Protein AF-A0A520KC39-F1 (afdb_monomer)

Foldseek 3Di:
DDPVVVVVVVVVVVVVVVVVVLVVVLVVLVVVLVVCVVVVNDPDDPCPVVVVLVVQCVVCVVVVHHSPVSVVVVVVSVVVSVVSSVVVD

Solvent-accessible surface area (backbone atoms only — not comparable to full-atom values): 5102 Å² total; per-residue (Å²): 135,58,71,68,57,50,55,51,53,51,50,58,48,53,54,50,52,50,51,54,51,50,54,53,51,48,55,52,47,53,52,50,45,53,50,30,64,76,68,70,49,74,94,76,60,89,64,53,66,59,53,51,51,50,54,51,35,56,54,25,51,76,70,79,38,70,36,68,66,53,49,53,52,48,49,55,54,51,49,54,48,52,53,56,48,58,79,71,110

Mean predicted aligned error: 4.17 Å

Radius of gyration: 16.73 Å; Cα contacts (8 Å, |Δi|>4): 32; chains: 1; bounding box: 36×27×46 Å

Secondary structure (DSSP, 8-state):
--HHHHHHHHHHHHHHHHHHHHHHHHHHHHHHHHHHHHHT--S--TTHHHHHHHHHHHHHHHTT--HHHHHHHHHHHHHHHHHHHHHT-

Nearest PDB structures (foldseek):
  1ecm-assembly1_A  TM=9.494E-01  e=1.579E-03  Escherichia coli
  5vht-assembly1_B  TM=9.258E-01  e=2.872E-03  Escherichia coli K-12
  3rmi-assembly1_A-2  TM=8.987E-01  e=3.505E-03  Bartonella henselae str. Houston-1
  8pni-assembly1_B  TM=8.717E-01  e=4.793E-01  Pseudomonas aeruginosa

Sequence (89 aa):
MNELDRLRSEINGLDRDLIDILARRMRCVERIAEVKRNEGTPTHVPGREDAVRRAWADESERRGLDPRPMLSILDTILEMSKQRQEEMR

pLDDT: mean 91.85, std 9.24, range [63.41, 98.62]

Structure (mmCIF, N/CA/C/O backbone):
data_AF-A0A520KC39-F1
#
_entry.id   AF-A0A520KC39-F1
#
loop_
_atom_site.group_PDB
_atom_site.id
_atom_site.type_symbol
_atom_site.label_atom_id
_atom_site.label_alt_id
_atom_site.label_comp_id
_atom_site.label_asym_id
_atom_site.label_entity_id
_atom_site.label_seq_id
_atom_site.pdbx_PDB_ins_code
_atom_site.Cartn_x
_atom_site.Cartn_y
_atom_site.Cartn_z
_atom_site.occupancy
_atom_site.B_iso_or_equiv
_atom_site.auth_seq_id
_atom_site.auth_comp_id
_atom_site.auth_asym_id
_atom_site.auth_atom_id
_atom_site.pdbx_PDB_model_num
ATOM 1 N N . MET A 1 1 ? 13.137 10.544 -28.981 1.00 75.62 1 MET A N 1
ATOM 2 C CA . MET A 1 1 ? 12.717 9.778 -27.791 1.00 75.62 1 MET A CA 1
ATOM 3 C C . MET A 1 1 ? 12.973 8.311 -28.071 1.00 75.62 1 MET A C 1
ATOM 5 O O . MET A 1 1 ? 12.434 7.809 -29.055 1.00 75.62 1 MET A O 1
ATOM 9 N N . ASN A 1 2 ? 13.859 7.683 -27.301 1.00 95.75 2 ASN A N 1
ATOM 10 C CA . ASN A 1 2 ? 14.227 6.276 -27.491 1.00 95.75 2 ASN A CA 1
ATOM 11 C C . ASN A 1 2 ? 13.239 5.348 -26.747 1.00 95.75 2 A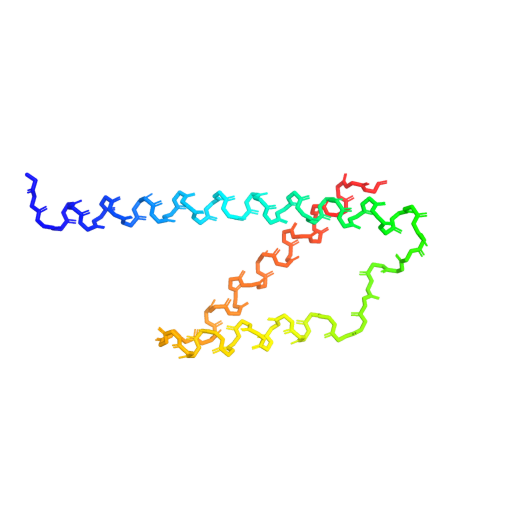SN A C 1
ATOM 13 O O . ASN A 1 2 ? 12.311 5.814 -26.086 1.00 95.75 2 ASN A O 1
ATOM 17 N N . GLU A 1 3 ? 13.405 4.035 -26.889 1.00 96.56 3 GLU A N 1
ATOM 18 C CA . GLU A 1 3 ? 12.540 3.040 -26.239 1.00 96.56 3 GLU A CA 1
ATOM 19 C C . GLU A 1 3 ? 12.622 3.091 -24.704 1.00 96.56 3 GLU A C 1
ATOM 21 O O . GLU A 1 3 ? 11.597 3.019 -24.030 1.00 96.56 3 GLU A O 1
ATOM 26 N N . LEU A 1 4 ? 13.815 3.332 -24.152 1.00 97.75 4 LEU A N 1
ATOM 27 C CA . LEU A 1 4 ? 14.021 3.491 -22.711 1.00 97.75 4 LEU A CA 1
ATOM 28 C C . LEU A 1 4 ? 13.223 4.675 -22.140 1.00 97.75 4 LEU A C 1
ATOM 30 O O . LEU A 1 4 ? 12.620 4.558 -21.074 1.00 97.75 4 LEU A O 1
ATOM 34 N N . ASP A 1 5 ? 13.185 5.803 -22.849 1.00 98.00 5 ASP A N 1
ATOM 35 C CA . ASP A 1 5 ? 12.420 6.986 -22.448 1.00 98.00 5 ASP A CA 1
ATOM 36 C C . ASP A 1 5 ? 10.912 6.692 -22.418 1.00 98.00 5 ASP A C 1
ATOM 38 O O . ASP A 1 5 ? 10.204 7.167 -21.528 1.00 98.00 5 ASP A O 1
ATOM 42 N N . ARG A 1 6 ? 10.416 5.881 -23.364 1.00 98.00 6 ARG A N 1
ATOM 43 C CA . ARG A 1 6 ? 9.002 5.474 -23.414 1.00 98.00 6 ARG A CA 1
ATOM 44 C C . ARG A 1 6 ? 8.635 4.589 -22.227 1.00 98.00 6 ARG A C 1
ATOM 46 O O . ARG A 1 6 ? 7.664 4.893 -21.544 1.00 98.00 6 ARG A O 1
ATOM 53 N N . LEU A 1 7 ? 9.444 3.569 -21.936 1.00 98.50 7 LEU A N 1
ATOM 54 C CA . LEU A 1 7 ? 9.221 2.669 -20.796 1.00 98.50 7 LEU A CA 1
ATOM 55 C C . LEU A 1 7 ? 9.273 3.416 -19.456 1.00 98.50 7 LEU A C 1
ATOM 57 O O . LEU A 1 7 ? 8.463 3.175 -18.568 1.00 98.50 7 LEU A O 1
ATOM 61 N N . ARG A 1 8 ? 10.181 4.387 -19.312 1.00 98.25 8 ARG A N 1
ATOM 62 C CA . ARG A 1 8 ? 10.217 5.254 -18.122 1.00 98.25 8 ARG A CA 1
ATOM 63 C C . ARG A 1 8 ? 8.963 6.115 -17.994 1.00 98.25 8 ARG A C 1
ATOM 65 O O . ARG A 1 8 ? 8.470 6.316 -16.889 1.00 98.25 8 ARG A O 1
ATOM 72 N N . SER A 1 9 ? 8.444 6.627 -19.108 1.00 98.19 9 SER A N 1
ATOM 73 C CA . SER A 1 9 ? 7.190 7.384 -19.111 1.00 98.19 9 SER A CA 1
ATOM 74 C C . SER A 1 9 ? 5.999 6.518 -18.693 1.00 98.19 9 SER A C 1
ATOM 76 O O . SER A 1 9 ? 5.145 6.987 -17.942 1.00 98.19 9 SER A O 1
ATOM 78 N N . GLU A 1 10 ? 5.982 5.255 -19.120 1.00 98.44 10 GLU A N 1
ATOM 79 C CA . GLU A 1 10 ? 4.982 4.270 -18.711 1.00 98.44 10 GLU A CA 1
ATOM 80 C C . GLU A 1 10 ? 5.046 3.986 -17.204 1.00 98.44 10 GLU A C 1
ATOM 82 O O . GLU A 1 10 ? 4.022 4.098 -16.534 1.00 98.44 10 GLU A O 1
ATOM 87 N N . ILE A 1 11 ? 6.241 3.746 -16.646 1.00 98.44 11 ILE A N 1
ATOM 88 C CA . ILE A 1 11 ? 6.438 3.581 -15.192 1.00 98.44 11 ILE A CA 1
ATOM 89 C C . ILE A 1 11 ? 5.911 4.799 -14.429 1.00 98.44 11 ILE A C 1
ATOM 91 O O . ILE A 1 11 ? 5.119 4.646 -13.507 1.00 98.44 11 ILE A O 1
ATOM 95 N N . ASN A 1 12 ? 6.244 6.015 -14.870 1.00 98.44 12 ASN A N 1
ATOM 96 C CA . ASN A 1 12 ? 5.731 7.234 -14.239 1.00 98.44 12 ASN A CA 1
ATOM 97 C C . ASN A 1 12 ? 4.194 7.333 -14.293 1.00 98.44 12 ASN A C 1
ATOM 99 O O . ASN A 1 12 ? 3.585 8.000 -13.458 1.00 98.44 12 ASN A O 1
ATOM 103 N N . GLY A 1 13 ? 3.560 6.747 -15.313 1.00 98.62 13 GLY A N 1
ATOM 104 C CA . GLY A 1 13 ? 2.107 6.611 -15.395 1.00 98.62 13 GLY A CA 1
ATOM 105 C C . GLY A 1 13 ? 1.573 5.657 -14.334 1.00 98.62 13 GLY A C 1
ATOM 106 O O . GLY A 1 13 ? 0.718 6.052 -13.546 1.00 98.62 13 GLY A O 1
ATOM 107 N N . LEU A 1 14 ? 2.149 4.458 -14.263 1.00 98.62 14 LEU A N 1
ATOM 108 C CA . LEU A 1 14 ? 1.796 3.446 -13.268 1.00 98.62 14 LEU A CA 1
ATOM 109 C C . LEU A 1 14 ? 1.983 3.961 -11.835 1.00 98.62 14 LEU A C 1
ATOM 111 O O . LEU A 1 14 ? 1.129 3.722 -10.986 1.00 98.62 14 LEU A O 1
ATOM 115 N N . ASP A 1 15 ? 3.041 4.725 -11.568 1.00 98.50 15 ASP A N 1
ATOM 116 C CA . ASP A 1 15 ? 3.292 5.319 -10.252 1.00 98.50 15 ASP A CA 1
ATOM 117 C C . ASP A 1 15 ? 2.190 6.309 -9.845 1.00 98.50 15 ASP A C 1
ATOM 119 O O . ASP A 1 15 ? 1.748 6.316 -8.693 1.00 98.50 15 ASP A O 1
ATOM 123 N N . ARG A 1 16 ? 1.690 7.120 -10.789 1.00 98.56 16 ARG A N 1
ATOM 124 C CA . ARG A 1 16 ? 0.541 8.007 -10.536 1.00 98.56 16 ARG A CA 1
ATOM 125 C C . ARG A 1 16 ? -0.724 7.205 -10.249 1.00 98.56 16 ARG A C 1
ATOM 127 O O . ARG A 1 16 ? -1.418 7.502 -9.277 1.00 98.56 16 ARG A O 1
ATOM 134 N N . ASP A 1 17 ? -0.976 6.160 -11.031 1.00 98.56 17 ASP A N 1
ATOM 135 C CA . ASP A 1 17 ? -2.142 5.295 -10.842 1.00 98.56 17 ASP A CA 1
ATOM 136 C C . ASP A 1 17 ? -2.103 4.590 -9.474 1.00 98.56 17 ASP A C 1
ATOM 138 O O . ASP A 1 17 ? -3.126 4.485 -8.790 1.00 98.56 17 ASP A O 1
ATOM 142 N N . LEU A 1 18 ? -0.921 4.154 -9.024 1.00 98.00 18 LEU A N 1
ATOM 143 C CA . LEU A 1 18 ? -0.723 3.578 -7.692 1.00 98.00 18 LEU A CA 1
ATOM 144 C C . LEU A 1 18 ? -1.072 4.580 -6.586 1.00 98.00 18 LEU A C 1
ATOM 146 O O . LEU A 1 18 ? -1.796 4.226 -5.649 1.00 98.00 18 LEU A O 1
ATOM 150 N N . ILE A 1 19 ? -0.613 5.829 -6.698 1.00 98.12 19 ILE A N 1
ATOM 151 C CA . ILE A 1 19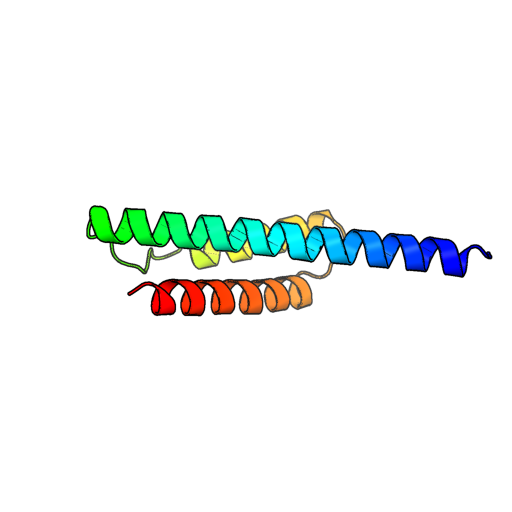 ? -0.937 6.893 -5.735 1.00 98.12 19 ILE A CA 1
ATOM 152 C C . ILE A 1 19 ? -2.452 7.138 -5.692 1.00 98.12 19 ILE A C 1
ATOM 154 O O . ILE A 1 19 ? -3.037 7.195 -4.604 1.00 98.12 19 ILE A O 1
ATOM 158 N N . ASP A 1 20 ? -3.114 7.203 -6.847 1.00 98.44 20 ASP A N 1
ATOM 159 C CA . ASP A 1 20 ? -4.562 7.411 -6.932 1.00 98.44 20 ASP A CA 1
ATOM 160 C C . ASP A 1 20 ? -5.357 6.256 -6.307 1.00 98.44 20 ASP A C 1
ATOM 162 O O . ASP A 1 20 ? -6.343 6.473 -5.585 1.00 98.44 20 ASP A O 1
ATOM 166 N N . ILE A 1 21 ? -4.922 5.012 -6.530 1.00 98.25 21 ILE A N 1
ATOM 167 C CA . ILE A 1 21 ? -5.506 3.820 -5.904 1.00 98.25 21 ILE A CA 1
ATOM 168 C C . ILE A 1 21 ? -5.348 3.881 -4.383 1.00 98.25 21 ILE A C 1
ATOM 170 O O . ILE A 1 21 ? -6.318 3.639 -3.655 1.00 98.25 21 ILE A O 1
ATOM 174 N N . LEU A 1 22 ? -4.163 4.233 -3.882 1.00 97.44 22 LEU A N 1
ATOM 175 C CA . LEU A 1 22 ? -3.909 4.345 -2.446 1.00 97.44 22 LEU A CA 1
ATOM 176 C C . LEU A 1 22 ? -4.748 5.456 -1.806 1.00 97.44 22 LEU A C 1
ATOM 178 O O . LEU A 1 22 ? -5.360 5.230 -0.760 1.00 97.44 22 LEU A O 1
ATOM 182 N N . ALA A 1 23 ? -4.879 6.610 -2.462 1.00 97.56 23 ALA A N 1
ATOM 183 C CA . ALA A 1 23 ? -5.739 7.697 -2.000 1.00 97.56 23 ALA A CA 1
ATOM 184 C C . ALA A 1 23 ? -7.213 7.261 -1.916 1.00 97.56 23 ALA A C 1
ATOM 186 O O . ALA A 1 23 ? -7.896 7.525 -0.923 1.00 97.56 23 ALA A O 1
ATOM 187 N N . ARG A 1 24 ? -7.714 6.540 -2.929 1.00 97.94 24 ARG A N 1
ATOM 188 C CA . ARG A 1 24 ? -9.064 5.945 -2.904 1.00 97.94 24 ARG A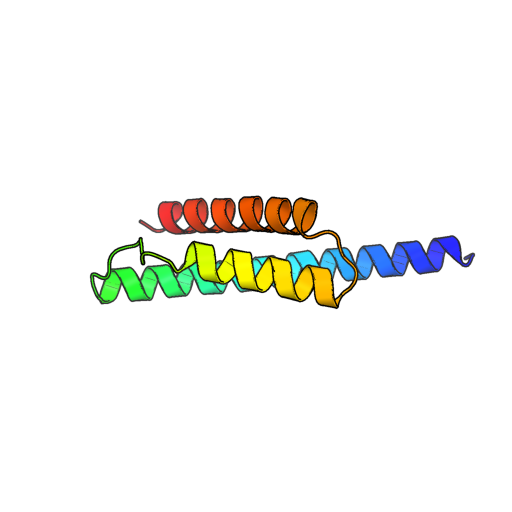 CA 1
ATOM 189 C C . ARG A 1 24 ? -9.220 4.939 -1.768 1.00 97.94 24 ARG A C 1
ATOM 191 O O . ARG A 1 24 ? -10.249 4.941 -1.094 1.00 97.94 24 ARG A O 1
ATOM 198 N N . ARG A 1 25 ? -8.207 4.103 -1.533 1.00 97.12 25 ARG A N 1
ATOM 199 C CA . ARG A 1 25 ? -8.197 3.130 -0.437 1.00 97.12 25 ARG A CA 1
ATOM 200 C C . ARG A 1 25 ? -8.289 3.823 0.925 1.00 97.12 25 ARG A C 1
ATOM 202 O O . ARG A 1 25 ? -9.047 3.352 1.766 1.00 97.12 25 ARG A O 1
ATOM 209 N N . MET A 1 26 ? -7.584 4.938 1.135 1.00 96.44 26 MET A N 1
ATOM 210 C CA . MET A 1 26 ? -7.671 5.708 2.386 1.00 96.44 26 MET A CA 1
ATOM 211 C C . MET A 1 26 ? -9.063 6.311 2.598 1.00 96.44 26 MET A C 1
ATOM 213 O O . MET A 1 26 ? -9.609 6.181 3.686 1.00 96.44 26 MET A O 1
ATOM 217 N N . ARG A 1 27 ? -9.717 6.832 1.550 1.00 96.19 27 ARG A N 1
ATOM 218 C CA . ARG A 1 27 ? -11.122 7.282 1.656 1.00 96.19 27 ARG A CA 1
ATOM 219 C C . ARG A 1 27 ? -12.080 6.159 2.064 1.00 96.19 27 ARG A C 1
ATOM 221 O O . ARG A 1 27 ? -13.051 6.389 2.780 1.00 96.19 27 ARG A O 1
ATOM 228 N N . CYS A 1 28 ? -11.826 4.922 1.633 1.00 95.38 28 CYS A N 1
ATOM 229 C CA . CYS A 1 28 ? -12.591 3.770 2.120 1.00 95.38 28 CYS A CA 1
ATOM 230 C C . CYS A 1 28 ? -12.331 3.494 3.607 1.00 95.38 28 CYS A C 1
ATOM 232 O O . CYS A 1 28 ? -13.266 3.156 4.326 1.00 95.38 28 CYS A O 1
ATOM 234 N N . VAL A 1 29 ? -11.087 3.644 4.070 1.00 92.94 29 VAL A N 1
ATOM 235 C CA . VAL A 1 29 ? -10.731 3.510 5.492 1.00 92.94 29 VAL A CA 1
ATOM 236 C C . VAL A 1 29 ? -11.459 4.556 6.340 1.00 92.94 29 VAL A C 1
ATOM 238 O O . VAL A 1 29 ? -12.018 4.199 7.373 1.00 92.94 29 VAL A O 1
ATOM 241 N N . GLU A 1 30 ? -11.529 5.804 5.876 1.00 92.56 30 GLU A N 1
ATOM 242 C CA . GLU A 1 30 ? -12.252 6.894 6.547 1.00 92.56 30 GLU A CA 1
ATOM 243 C C . GLU A 1 30 ? -13.744 6.557 6.720 1.00 92.56 30 GLU A C 1
ATOM 245 O O . GLU A 1 30 ? -14.283 6.607 7.826 1.00 92.56 30 GLU A O 1
ATOM 250 N N . ARG A 1 31 ? -14.390 6.078 5.651 1.00 93.06 31 ARG A N 1
ATOM 251 C CA . ARG A 1 31 ? -15.792 5.624 5.691 1.00 93.06 31 ARG A CA 1
ATOM 252 C C . ARG A 1 31 ? -16.001 4.423 6.615 1.00 93.06 31 ARG A C 1
ATOM 254 O O . ARG A 1 31 ? -17.012 4.343 7.304 1.00 93.06 31 ARG A O 1
ATOM 261 N N . ILE A 1 32 ? -15.057 3.477 6.652 1.00 89.56 32 ILE A N 1
ATOM 262 C CA . ILE A 1 32 ? -15.106 2.348 7.597 1.00 89.56 32 ILE A CA 1
ATOM 263 C C . ILE A 1 32 ? -15.022 2.859 9.040 1.00 89.56 32 ILE A C 1
ATOM 265 O O . ILE A 1 32 ? -15.722 2.336 9.906 1.00 89.56 32 ILE A O 1
ATOM 269 N N . ALA A 1 33 ? -14.191 3.869 9.308 1.00 87.94 33 ALA A N 1
ATOM 270 C CA . ALA A 1 33 ? -14.081 4.478 10.630 1.00 87.94 33 ALA A CA 1
ATOM 271 C C . ALA A 1 33 ? -15.411 5.113 11.067 1.00 87.94 33 ALA A C 1
ATOM 273 O O . ALA A 1 33 ? -15.858 4.882 12.189 1.00 87.94 33 ALA A O 1
ATOM 274 N N . GLU A 1 34 ? -16.072 5.851 10.170 1.00 89.19 34 GLU A N 1
ATOM 275 C CA . GLU A 1 34 ? -17.401 6.434 10.401 1.00 89.19 34 GLU A CA 1
ATOM 276 C C . GLU A 1 34 ? -18.452 5.375 10.743 1.00 89.19 34 GLU A C 1
ATOM 278 O O . GLU A 1 34 ? -19.153 5.507 11.745 1.00 89.19 34 GLU A O 1
ATOM 283 N N . VAL A 1 35 ? -18.521 4.295 9.957 1.00 89.38 35 VAL A N 1
ATOM 284 C CA . VAL A 1 35 ? -19.449 3.181 10.207 1.00 89.38 35 VAL A CA 1
ATOM 285 C C . VAL A 1 35 ? -19.183 2.551 11.576 1.00 89.38 35 VAL A C 1
ATOM 287 O O . VAL A 1 35 ? -20.105 2.416 12.377 1.00 89.38 35 VAL A O 1
ATOM 290 N N . LYS A 1 36 ? -17.918 2.250 11.901 1.00 82.75 36 LYS A N 1
ATOM 291 C CA . LYS A 1 36 ? -17.545 1.669 13.202 1.00 82.75 36 LYS A CA 1
ATOM 292 C C . LYS A 1 36 ? -17.915 2.572 14.379 1.00 82.75 36 LYS A C 1
ATOM 294 O O . LYS A 1 36 ? -18.365 2.054 15.398 1.00 82.75 36 LYS A O 1
ATOM 299 N N . ARG A 1 37 ? -17.741 3.896 14.249 1.00 81.69 37 ARG A N 1
ATOM 300 C CA . ARG A 1 37 ? -18.153 4.868 15.278 1.00 81.69 37 ARG A CA 1
ATOM 301 C C . ARG A 1 37 ? -19.664 4.847 15.493 1.00 81.69 37 ARG A C 1
ATOM 303 O O . ARG A 1 37 ? -20.100 4.807 16.637 1.00 81.69 37 ARG A O 1
ATOM 310 N N . ASN A 1 38 ? -20.443 4.832 14.412 1.00 82.88 38 ASN A N 1
ATOM 311 C CA . ASN A 1 38 ? -21.906 4.837 14.487 1.00 82.88 38 ASN A CA 1
ATOM 312 C C . ASN A 1 38 ? -22.474 3.527 15.057 1.00 82.88 38 ASN A C 1
ATOM 314 O O . ASN A 1 38 ? -23.475 3.550 15.765 1.00 82.88 38 ASN A O 1
ATOM 318 N N . GLU A 1 39 ? -21.834 2.393 14.765 1.00 84.19 39 GLU A N 1
ATOM 319 C CA . GLU A 1 39 ? -22.289 1.059 15.183 1.00 84.19 39 GLU A CA 1
ATOM 320 C C . GLU A 1 39 ? -21.674 0.581 16.513 1.00 84.19 39 GLU A C 1
ATOM 322 O O . GLU A 1 39 ? -22.026 -0.490 16.999 1.00 84.19 39 GLU A O 1
ATOM 327 N N . GLY A 1 40 ? -20.732 1.330 17.102 1.00 71.19 40 GLY A N 1
ATOM 328 C CA . GLY A 1 40 ? -20.014 0.920 18.318 1.00 71.19 40 GLY A CA 1
ATOM 329 C C . GLY A 1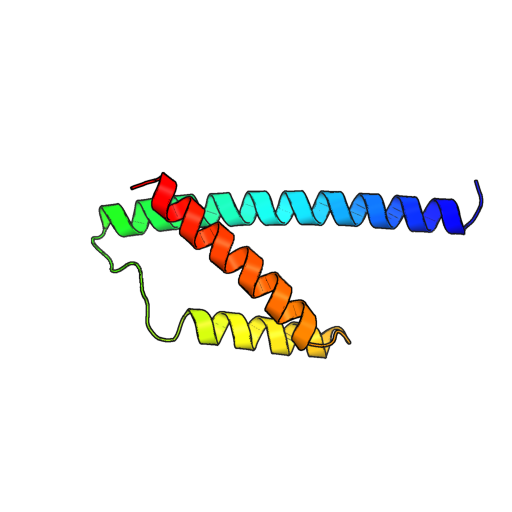 40 ? -19.139 -0.331 18.139 1.00 71.19 40 GLY A C 1
ATOM 330 O O . GLY A 1 40 ? -18.791 -0.995 19.116 1.00 71.19 40 GLY A O 1
ATOM 331 N N . THR A 1 41 ? -18.788 -0.678 16.896 1.00 69.88 41 THR A N 1
ATOM 332 C CA . THR A 1 41 ? -18.064 -1.917 16.579 1.00 69.88 41 THR A CA 1
ATOM 333 C C . THR A 1 41 ? -16.570 -1.772 16.905 1.00 69.88 41 THR A C 1
ATOM 335 O O . THR A 1 41 ? -15.952 -0.776 16.509 1.00 69.88 41 THR A O 1
ATOM 338 N N . PRO A 1 42 ? -15.937 -2.761 17.573 1.00 66.50 42 PRO A N 1
ATOM 339 C CA . PRO A 1 42 ? -14.511 -2.719 17.876 1.00 66.50 42 PRO A CA 1
ATOM 340 C C . PRO A 1 42 ? -13.645 -2.495 16.632 1.00 66.50 42 PRO A C 1
ATOM 342 O O . PRO A 1 42 ? -13.893 -3.029 15.550 1.00 66.50 42 PRO A O 1
ATOM 345 N N . THR A 1 43 ? -12.563 -1.727 16.791 1.00 63.41 43 THR A N 1
ATOM 346 C CA . THR A 1 43 ? -11.625 -1.448 15.690 1.00 6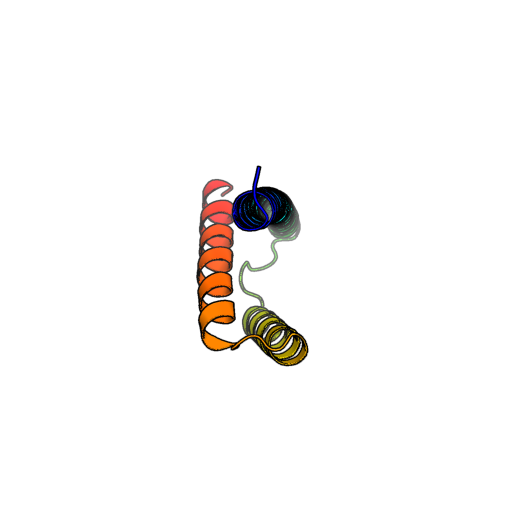3.41 43 THR A CA 1
ATOM 347 C C . THR A 1 43 ? -10.936 -2.728 15.193 1.00 63.41 43 THR A C 1
ATOM 349 O O . THR A 1 43 ? -10.630 -2.821 14.000 1.00 63.41 43 THR A O 1
ATOM 352 N N . HIS A 1 44 ? -10.758 -3.716 16.078 1.00 66.19 44 HIS A N 1
ATOM 353 C CA . HIS A 1 44 ? -10.087 -4.985 15.820 1.00 66.19 44 HIS A CA 1
ATOM 354 C C . HIS A 1 44 ? -11.094 -6.109 15.538 1.00 66.19 44 HIS A C 1
ATOM 356 O O . HIS A 1 44 ? -11.865 -6.495 16.414 1.00 66.19 44 HIS A O 1
ATOM 362 N N . VAL A 1 45 ? -11.055 -6.650 14.318 1.00 67.81 45 VAL A N 1
ATOM 363 C CA . VAL A 1 45 ? -11.756 -7.887 13.950 1.00 67.81 45 VAL A CA 1
ATOM 364 C C . VAL A 1 45 ? -10.703 -8.993 13.864 1.00 67.81 45 VAL A C 1
ATOM 366 O O . VAL A 1 45 ? -9.881 -8.951 12.938 1.00 67.81 45 VAL A O 1
ATOM 369 N N . PRO A 1 46 ? -10.690 -9.959 14.802 1.00 68.00 46 PRO A N 1
ATOM 370 C CA . PRO A 1 46 ? -9.737 -11.064 14.777 1.00 68.00 46 PRO A CA 1
ATOM 371 C C . PRO A 1 46 ? -9.735 -11.774 13.415 1.00 68.00 46 PRO A C 1
ATOM 373 O O . PRO A 1 46 ? -10.788 -12.032 12.836 1.00 68.00 46 PRO A 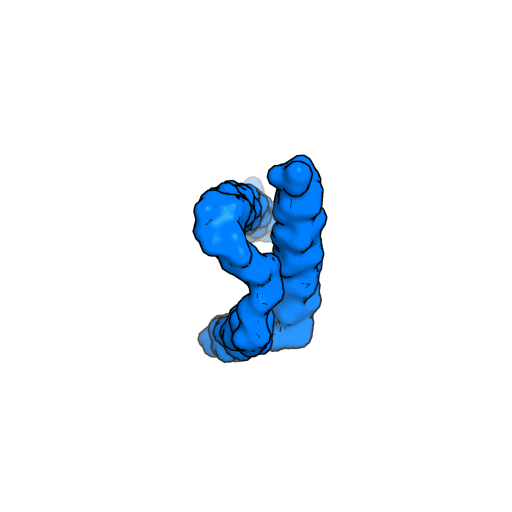O 1
ATOM 376 N N . GLY A 1 47 ? -8.549 -12.050 12.869 1.00 78.50 47 GLY A N 1
ATOM 377 C CA . GLY A 1 47 ? -8.373 -12.763 11.595 1.00 78.50 47 GLY A CA 1
ATOM 378 C C . GLY A 1 47 ? -8.573 -11.932 10.319 1.00 78.50 47 GLY A C 1
ATOM 379 O O . GLY A 1 47 ? -8.241 -12.407 9.231 1.00 78.50 47 GLY A O 1
ATOM 380 N N . ARG A 1 48 ? -9.052 -10.679 10.405 1.00 84.19 48 ARG A N 1
ATOM 381 C CA . ARG A 1 48 ? -9.224 -9.826 9.214 1.00 84.19 48 ARG A CA 1
ATOM 382 C C . ARG A 1 48 ? -7.891 -9.474 8.556 1.00 84.19 48 ARG A C 1
ATOM 384 O O . ARG A 1 48 ? -7.815 -9.520 7.330 1.00 84.19 48 ARG A O 1
ATOM 391 N N . GLU A 1 49 ? -6.871 -9.120 9.341 1.00 86.56 49 GLU A N 1
ATOM 392 C CA . GLU A 1 49 ? -5.536 -8.787 8.819 1.00 86.56 49 GLU A CA 1
ATOM 393 C C . GLU A 1 49 ? -4.866 -10.011 8.183 1.00 86.56 49 GLU A C 1
ATOM 395 O O . GLU A 1 49 ? -4.370 -9.914 7.062 1.00 86.56 49 GLU A O 1
ATOM 400 N N . ASP A 1 50 ? -4.957 -11.183 8.817 1.00 91.25 50 ASP A N 1
ATOM 401 C CA . ASP A 1 50 ? -4.417 -12.428 8.260 1.00 91.25 50 ASP A CA 1
ATOM 402 C C . ASP A 1 50 ? -5.069 -12.796 6.925 1.00 91.25 50 ASP A C 1
ATOM 404 O O . ASP A 1 50 ? -4.395 -13.267 6.010 1.00 91.25 50 ASP A O 1
ATOM 408 N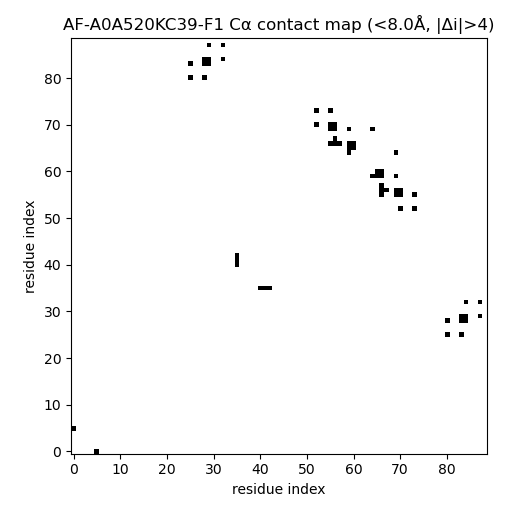 N . ALA A 1 51 ? -6.378 -12.567 6.784 1.00 92.81 51 ALA A N 1
ATOM 409 C CA . ALA A 1 51 ? -7.077 -12.779 5.521 1.00 92.81 51 ALA A CA 1
ATOM 410 C C . ALA A 1 51 ? -6.595 -11.813 4.422 1.00 92.81 51 ALA A C 1
ATOM 412 O O . ALA A 1 51 ? -6.446 -12.229 3.275 1.00 92.81 51 ALA A O 1
ATOM 413 N N . VAL A 1 52 ? -6.311 -10.542 4.752 1.00 93.69 52 VAL A N 1
ATOM 414 C CA . VAL A 1 52 ? -5.720 -9.591 3.785 1.00 93.69 52 VAL A CA 1
ATOM 415 C C . VAL A 1 52 ? -4.322 -10.038 3.369 1.00 93.69 52 VAL A C 1
ATOM 417 O O . VAL A 1 52 ? -4.020 -10.016 2.179 1.00 93.69 52 VAL A O 1
ATOM 420 N N . ARG A 1 53 ? -3.485 -10.452 4.328 1.00 95.81 53 ARG A N 1
ATOM 421 C CA . ARG A 1 53 ? -2.115 -10.913 4.063 1.00 95.81 53 ARG A CA 1
ATOM 422 C C . ARG A 1 53 ? -2.097 -12.143 3.165 1.00 95.81 53 ARG A C 1
ATOM 424 O O . ARG A 1 53 ? -1.366 -12.144 2.184 1.00 95.81 53 ARG A O 1
ATOM 431 N N . ARG A 1 54 ? -2.935 -13.145 3.456 1.00 97.12 54 ARG A N 1
ATOM 432 C CA . ARG A 1 54 ? -3.088 -14.335 2.602 1.00 97.12 54 ARG A CA 1
ATOM 433 C C . ARG A 1 54 ? -3.488 -13.953 1.180 1.00 97.12 54 ARG A C 1
ATOM 435 O O . ARG A 1 54 ? -2.795 -14.319 0.246 1.00 97.12 54 ARG A O 1
ATOM 442 N N . ALA A 1 55 ? -4.514 -13.114 1.025 1.00 97.06 55 ALA A N 1
ATOM 443 C CA . ALA A 1 55 ? -4.950 -12.665 -0.296 1.00 97.06 55 ALA A CA 1
ATOM 444 C C . ALA A 1 55 ? -3.855 -11.905 -1.073 1.00 97.06 55 ALA A C 1
ATOM 446 O O . ALA A 1 55 ? -3.740 -12.067 -2.285 1.00 97.06 55 ALA A O 1
ATOM 447 N N . TRP A 1 56 ? -3.049 -11.081 -0.392 1.00 97.69 56 TRP A N 1
ATOM 448 C CA . TRP A 1 56 ? -1.910 -10.396 -1.014 1.00 97.69 56 TRP A CA 1
ATOM 449 C C . TRP A 1 56 ? -0.800 -11.360 -1.418 1.00 97.69 56 TRP A C 1
ATOM 451 O O . TRP A 1 56 ? -0.244 -11.197 -2.501 1.00 97.69 56 TRP A O 1
ATOM 461 N N . ALA A 1 57 ? -0.482 -12.346 -0.578 1.00 98.06 57 ALA A N 1
ATOM 462 C CA . ALA A 1 57 ? 0.509 -13.363 -0.904 1.00 98.06 57 ALA A CA 1
ATOM 463 C C . ALA A 1 57 ? 0.073 -14.166 -2.137 1.00 98.06 57 ALA A C 1
ATOM 465 O O . ALA A 1 57 ? 0.798 -14.179 -3.129 1.00 98.06 57 ALA A O 1
ATOM 466 N N . ASP A 1 58 ? -1.148 -14.705 -2.121 1.00 98.25 58 ASP A N 1
ATOM 467 C CA . ASP A 1 58 ? -1.690 -15.528 -3.205 1.00 98.25 58 ASP A CA 1
ATOM 468 C C . ASP A 1 58 ? -1.722 -14.764 -4.541 1.00 98.25 58 ASP A C 1
ATOM 470 O O . ASP A 1 58 ? -1.274 -15.272 -5.569 1.00 98.25 58 ASP A O 1
ATOM 474 N N . GLU A 1 59 ? -2.209 -13.514 -4.554 1.00 98.00 59 GLU A N 1
ATOM 475 C CA . GLU A 1 59 ? -2.246 -12.718 -5.789 1.00 98.00 59 GLU A CA 1
ATOM 476 C C . GLU A 1 59 ? -0.843 -12.308 -6.257 1.00 98.00 59 GLU A C 1
ATOM 478 O O . GLU A 1 59 ? -0.615 -12.229 -7.463 1.00 98.00 59 GLU A O 1
ATOM 483 N N . SER A 1 60 ? 0.110 -12.094 -5.341 1.00 98.00 60 SER A N 1
ATOM 484 C CA . SER A 1 60 ? 1.506 -11.811 -5.707 1.00 98.00 60 SER A CA 1
ATOM 485 C C . SER A 1 60 ? 2.126 -13.004 -6.429 1.00 98.00 60 SER A C 1
ATOM 487 O O . SER A 1 60 ? 2.623 -12.847 -7.546 1.00 98.00 60 SER A O 1
ATOM 489 N N . GLU A 1 61 ? 2.002 -14.206 -5.859 1.00 98.00 61 GLU A N 1
ATOM 490 C CA . GLU A 1 61 ? 2.505 -15.439 -6.477 1.00 98.00 61 GLU A CA 1
ATOM 491 C C . GLU A 1 61 ? 1.869 -15.670 -7.849 1.00 98.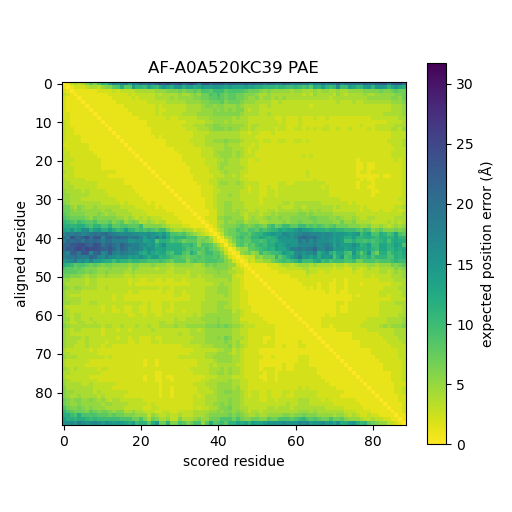00 61 GLU A C 1
ATOM 493 O O . GLU A 1 61 ? 2.562 -15.929 -8.835 1.00 98.00 61 GLU A O 1
ATOM 498 N N . ARG A 1 62 ? 0.548 -15.481 -7.952 1.00 98.19 62 ARG A N 1
ATOM 499 C CA . ARG A 1 62 ? -0.205 -15.659 -9.201 1.00 98.19 62 ARG A CA 1
ATOM 500 C C . ARG A 1 62 ? 0.207 -14.677 -10.304 1.00 98.19 62 ARG A C 1
ATOM 502 O O . ARG A 1 62 ? -0.034 -14.941 -11.482 1.00 98.19 62 ARG A O 1
ATOM 509 N N . ARG A 1 63 ? 0.813 -13.544 -9.938 1.00 97.62 63 ARG A N 1
ATOM 510 C CA . ARG A 1 63 ? 1.359 -12.525 -10.851 1.00 97.62 63 ARG A CA 1
ATOM 511 C C . ARG A 1 63 ? 2.865 -12.677 -11.088 1.00 97.62 63 ARG A C 1
ATOM 513 O O . ARG A 1 63 ? 3.430 -11.868 -11.816 1.00 97.62 63 ARG A O 1
ATOM 520 N N . GLY A 1 64 ? 3.505 -13.694 -10.506 1.00 97.81 64 GLY A N 1
ATOM 521 C CA . GLY A 1 64 ? 4.950 -13.910 -10.607 1.00 97.81 64 GLY A CA 1
ATOM 522 C C . GLY A 1 64 ? 5.781 -12.934 -9.769 1.00 97.81 64 GLY A C 1
ATOM 523 O O . GLY A 1 64 ? 6.950 -12.712 -10.076 1.00 97.81 64 GLY A O 1
ATOM 524 N N . LEU A 1 65 ? 5.186 -12.332 -8.737 1.00 98.00 65 LEU A N 1
ATOM 525 C CA . LEU A 1 65 ? 5.853 -11.432 -7.798 1.00 98.00 65 LEU A CA 1
ATOM 526 C C . LEU A 1 65 ? 6.198 -12.182 -6.509 1.00 98.00 65 LEU A C 1
ATOM 528 O O . LEU A 1 65 ? 5.410 -12.991 -6.024 1.00 98.00 65 LEU A O 1
ATOM 532 N N . ASP A 1 66 ? 7.357 -11.878 -5.923 1.00 98.00 66 ASP A N 1
ATOM 533 C CA . ASP A 1 66 ? 7.730 -12.392 -4.602 1.00 98.00 66 ASP A CA 1
ATOM 534 C C . ASP A 1 66 ? 6.777 -11.815 -3.536 1.00 98.00 66 ASP A C 1
ATOM 536 O O . ASP A 1 66 ? 6.705 -10.589 -3.384 1.00 98.00 66 ASP A O 1
ATOM 540 N N . PRO A 1 67 ? 6.061 -12.654 -2.766 1.00 98.06 67 PRO A N 1
ATOM 541 C CA . PRO A 1 67 ? 5.166 -12.184 -1.714 1.00 98.06 67 PRO A CA 1
ATOM 542 C C . PRO A 1 67 ? 5.859 -11.354 -0.638 1.00 98.06 67 PRO A C 1
ATOM 544 O O . PRO A 1 67 ? 5.223 -10.495 -0.038 1.00 98.06 67 PRO A O 1
ATOM 547 N N . ARG A 1 68 ? 7.151 -11.575 -0.370 1.00 97.62 68 ARG A N 1
ATOM 548 C CA . ARG A 1 68 ? 7.866 -10.908 0.731 1.00 97.62 68 ARG A CA 1
ATOM 549 C C . ARG A 1 68 ? 7.860 -9.376 0.598 1.00 97.62 68 ARG A C 1
ATOM 551 O O . ARG A 1 68 ? 7.328 -8.730 1.500 1.00 97.62 68 ARG A O 1
ATOM 558 N N . PRO A 1 69 ? 8.373 -8.766 -0.492 1.00 97.94 69 PRO A N 1
ATOM 559 C CA . PRO A 1 69 ? 8.298 -7.315 -0.674 1.00 97.94 69 PRO A CA 1
ATOM 560 C C . PRO A 1 69 ? 6.856 -6.806 -0.806 1.00 97.94 69 PRO A C 1
ATOM 562 O O . PRO A 1 69 ? 6.550 -5.713 -0.332 1.00 97.94 69 PRO A O 1
ATOM 565 N N . MET A 1 70 ? 5.950 -7.594 -1.390 1.00 97.94 70 MET A N 1
ATOM 566 C CA . MET A 1 70 ? 4.542 -7.207 -1.518 1.00 97.94 70 MET A CA 1
ATOM 567 C C . MET A 1 70 ? 3.861 -7.096 -0.150 1.00 97.94 70 MET A C 1
ATOM 569 O O . MET A 1 70 ? 3.132 -6.139 0.109 1.00 97.94 70 MET A O 1
ATOM 573 N N . LEU A 1 71 ? 4.148 -8.021 0.764 1.00 97.62 71 LEU A N 1
ATOM 574 C CA . LEU A 1 71 ? 3.665 -7.959 2.139 1.00 97.62 71 LEU A CA 1
ATOM 575 C C . LEU A 1 71 ? 4.293 -6.797 2.919 1.00 97.62 71 LEU A C 1
ATOM 577 O O . LEU A 1 71 ? 3.582 -6.159 3.688 1.00 97.62 71 LEU A O 1
ATOM 581 N N . SER A 1 72 ? 5.560 -6.444 2.669 1.00 97.94 72 SER A N 1
ATOM 582 C CA . SER A 1 72 ? 6.157 -5.225 3.237 1.00 97.94 72 SER A CA 1
ATOM 583 C C . SER A 1 72 ? 5.439 -3.949 2.782 1.00 97.94 72 SER A C 1
ATOM 585 O O . SER A 1 72 ? 5.192 -3.060 3.594 1.00 97.94 72 SER A O 1
ATOM 587 N N . ILE A 1 73 ? 5.043 -3.864 1.508 1.00 97.44 73 ILE A N 1
ATOM 588 C CA . ILE A 1 73 ? 4.226 -2.747 1.006 1.00 97.44 73 ILE A CA 1
ATOM 589 C C . ILE A 1 73 ? 2.856 -2.740 1.695 1.00 97.44 73 ILE A C 1
ATOM 591 O O . ILE A 1 73 ? 2.387 -1.689 2.139 1.00 97.44 73 ILE A O 1
ATOM 595 N N . LEU A 1 74 ? 2.219 -3.909 1.828 1.00 97.12 74 LEU A N 1
ATOM 596 C CA . LEU A 1 74 ? 0.955 -4.034 2.551 1.00 97.12 74 LEU A CA 1
ATOM 597 C C . LEU A 1 74 ? 1.080 -3.541 3.997 1.00 97.12 74 LEU A C 1
ATOM 599 O O . LEU A 1 74 ? 0.181 -2.843 4.462 1.00 97.12 74 LEU A O 1
ATOM 603 N N . ASP A 1 75 ? 2.170 -3.864 4.692 1.00 96.00 75 ASP A N 1
ATOM 604 C CA . ASP A 1 75 ? 2.414 -3.412 6.063 1.00 96.00 75 ASP A CA 1
ATOM 605 C C . ASP A 1 75 ? 2.424 -1.890 6.165 1.00 96.00 75 ASP A C 1
ATOM 607 O O . ASP A 1 75 ? 1.717 -1.328 7.003 1.00 96.00 75 ASP A O 1
ATOM 611 N N . THR A 1 76 ? 3.133 -1.214 5.258 1.00 97.06 76 THR A N 1
ATOM 612 C CA . THR A 1 76 ? 3.119 0.253 5.187 1.00 97.06 76 THR A CA 1
ATOM 613 C C . THR A 1 76 ? 1.706 0.789 4.957 1.00 97.06 76 THR A C 1
ATOM 615 O O . THR A 1 76 ? 1.267 1.714 5.637 1.00 97.06 76 THR A O 1
ATOM 618 N N . ILE A 1 77 ? 0.942 0.182 4.046 1.00 96.38 77 ILE A N 1
ATOM 619 C CA . ILE A 1 77 ? -0.433 0.605 3.750 1.00 96.38 77 ILE A CA 1
ATOM 620 C C . ILE A 1 77 ? -1.366 0.393 4.956 1.00 96.38 77 ILE A C 1
ATOM 622 O O . ILE A 1 77 ? -2.266 1.205 5.206 1.00 96.38 77 ILE A O 1
ATOM 626 N N . LEU A 1 78 ? -1.212 -0.712 5.689 1.00 93.38 78 LEU A N 1
ATOM 627 C CA . LEU A 1 78 ? -1.993 -0.993 6.895 1.00 93.38 78 LEU A CA 1
ATOM 628 C C . LEU A 1 78 ? -1.664 0.003 8.006 1.00 93.38 78 LEU A C 1
ATOM 630 O O . LEU A 1 78 ? -2.586 0.486 8.660 1.00 93.38 78 LEU A O 1
ATOM 634 N N . GLU A 1 79 ? -0.394 0.361 8.160 1.00 93.38 79 GLU A N 1
ATOM 635 C CA . GLU A 1 79 ? 0.045 1.381 9.109 1.00 93.38 79 GLU A CA 1
ATOM 636 C C . GLU A 1 79 ? -0.546 2.759 8.773 1.00 93.38 79 GLU A C 1
ATOM 638 O O . GLU A 1 79 ? -1.204 3.368 9.615 1.00 93.38 79 GLU A O 1
ATOM 643 N N . MET A 1 80 ? -0.479 3.186 7.505 1.00 94.50 80 MET A N 1
ATOM 644 C CA . MET A 1 80 ? -1.159 4.405 7.036 1.00 94.50 80 MET A CA 1
ATOM 645 C C . MET A 1 80 ? -2.667 4.381 7.333 1.00 94.50 80 MET A C 1
ATOM 647 O O . MET A 1 80 ? -3.265 5.399 7.675 1.00 94.50 80 MET A O 1
ATOM 651 N N . SER A 1 81 ? -3.297 3.206 7.223 1.00 92.56 81 SER A N 1
ATOM 652 C CA . SER A 1 81 ? -4.727 3.043 7.515 1.00 92.56 81 SER A CA 1
ATOM 653 C C . SER A 1 81 ? -5.039 3.219 9.002 1.00 92.56 81 SER A C 1
ATOM 655 O O . SER A 1 81 ? -6.123 3.694 9.338 1.00 92.56 81 SER A O 1
ATOM 657 N N . LYS A 1 82 ? -4.139 2.786 9.893 1.00 90.38 82 LYS A N 1
ATOM 658 C CA . LYS A 1 82 ? -4.289 2.932 11.348 1.00 90.38 82 LYS A CA 1
ATOM 659 C C . LYS A 1 82 ? -4.137 4.397 11.745 1.00 90.38 82 LYS A C 1
ATOM 661 O O . LYS A 1 82 ? -5.058 4.935 12.351 1.00 90.38 82 LYS A O 1
ATOM 666 N N . GLN A 1 83 ? -3.077 5.051 11.273 1.00 91.12 83 GLN A N 1
ATOM 667 C CA . GLN A 1 83 ? -2.825 6.479 11.500 1.00 91.12 83 GLN A CA 1
ATOM 668 C C . GLN A 1 83 ? -4.003 7.339 11.032 1.00 91.12 83 GLN A C 1
ATOM 670 O O . GLN A 1 83 ? -4.534 8.139 11.796 1.00 91.12 83 GLN A O 1
ATOM 675 N N . ARG A 1 84 ? -4.517 7.089 9.819 1.00 89.56 84 ARG A N 1
ATOM 676 C CA . ARG A 1 84 ? -5.684 7.817 9.303 1.00 89.56 84 ARG A CA 1
ATOM 677 C C . ARG A 1 84 ? -6.938 7.627 10.161 1.00 89.56 84 ARG A C 1
ATOM 679 O O . ARG A 1 84 ? -7.715 8.559 10.318 1.00 89.56 84 ARG A O 1
ATOM 686 N N . GLN A 1 85 ? -7.168 6.428 10.702 1.00 87.44 85 GLN A N 1
ATOM 687 C CA . GLN A 1 85 ? -8.302 6.185 11.603 1.00 87.44 85 GLN A CA 1
ATOM 688 C C . GLN A 1 85 ? -8.137 6.909 12.943 1.00 87.44 85 GLN A C 1
ATOM 690 O O . GLN A 1 85 ? -9.137 7.335 13.515 1.00 87.44 85 GLN A O 1
ATOM 695 N N . GLU A 1 86 ? -6.908 7.031 13.446 1.00 87.06 86 GLU A N 1
ATOM 696 C CA . GLU A 1 86 ? -6.591 7.746 14.686 1.00 87.06 86 GLU A CA 1
ATOM 697 C C . GLU A 1 86 ? -6.781 9.258 14.548 1.00 87.06 86 GLU A C 1
ATOM 699 O O . GLU A 1 86 ? -7.367 9.861 15.439 1.00 87.06 86 GLU A O 1
ATOM 704 N N . GLU A 1 87 ? -6.399 9.846 13.411 1.00 86.38 87 GLU A N 1
ATOM 705 C CA . GLU A 1 87 ? -6.638 11.264 13.086 1.00 86.38 87 GLU A CA 1
ATOM 706 C C . GLU A 1 87 ? -8.131 11.649 13.071 1.00 86.38 87 GLU A C 1
ATOM 708 O O . GLU A 1 87 ? -8.470 12.824 13.186 1.00 86.38 87 GLU A O 1
ATOM 713 N N . MET A 1 88 ? -9.029 10.672 12.904 1.00 79.19 88 MET A N 1
ATOM 714 C CA . MET A 1 88 ? -10.482 10.877 12.848 1.00 79.19 88 MET A CA 1
ATOM 715 C C . MET A 1 88 ? -11.212 10.575 14.166 1.00 79.19 88 MET A C 1
ATOM 717 O O . MET A 1 88 ? -12.450 10.552 14.173 1.00 79.19 88 MET A O 1
ATOM 721 N N . ARG A 1 89 ? -10.493 10.215 15.232 1.00 69.56 89 ARG A N 1
ATOM 722 C CA . ARG A 1 89 ? -11.077 10.024 16.568 1.00 69.56 89 ARG A CA 1
ATOM 72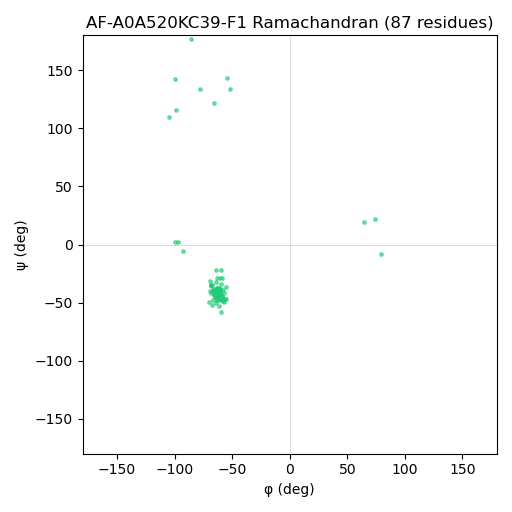3 C C . ARG A 1 89 ? -11.284 11.365 17.254 1.00 69.56 89 ARG A C 1
ATOM 725 O O . ARG A 1 89 ? -12.337 11.480 17.915 1.00 69.56 89 ARG A O 1
#